Protein AF-A0A8C2YZK0-F1 (afdb_monomer_lite)

Foldseek 3Di:
DDLLVLQLVLLVVDDPVVNVQLLVVLQDCPDPPADRQPSVQSVPDDSSSLSVSLCVRQNSVGSLVSSLVSCVVVVVNVSSVVSVCVVVVVVVPPPDDDDDDDDDDDDDDD

InterPro domains:
  IPR004020 DAPIN domain [PF02758] (7-81)
  IPR004020 DAPIN domain [PS50824] (1-89)
  IPR004020 DAPIN domain [SM01289] (3-85)
  IPR011029 Death-like domain superfamily [G3DSA:1.10.533.10] (2-88)
  IPR011029 Death-like domain superfamily [SSF47986] (4-87)

Secondary structure (DSSP, 8-state):
--HHHHHHHHHHSS-HHHHHHHHHHHTS--SSSSPPPPHHHHSS--HHHHHHHHHHHHHHHHHHHHHHHHHHHTT-HHHHHHHHHHHHHHHTTTTS--------------

Structure (mmCIF, N/CA/C/O backbone):
data_AF-A0A8C2YZK0-F1
#
_entry.id   AF-A0A8C2YZK0-F1
#
loop_
_atom_site.group_PDB
_atom_site.id
_atom_site.type_symbol
_atom_site.label_atom_id
_atom_site.label_alt_id
_atom_site.label_comp_id
_atom_site.label_asym_id
_atom_site.label_entity_id
_atom_site.label_seq_id
_atom_site.pdbx_PDB_ins_code
_atom_site.Cartn_x
_atom_site.Cartn_y
_atom_site.Cartn_z
_atom_site.occupancy
_atom_site.B_iso_or_equiv
_atom_site.auth_seq_id
_atom_site.auth_comp_id
_atom_site.auth_asym_id
_atom_site.auth_atom_id
_atom_site.pdbx_PDB_model_num
ATOM 1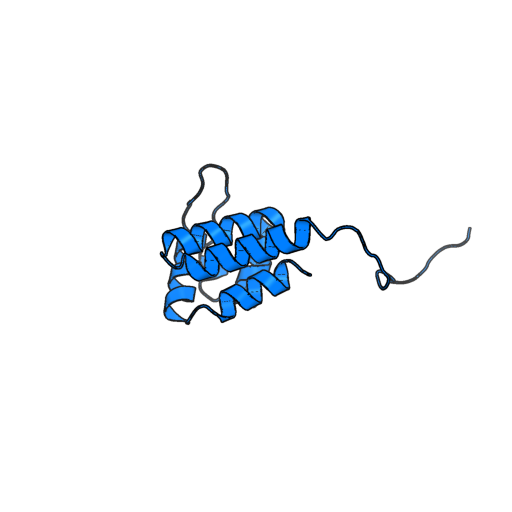 N N . MET A 1 1 ? -15.218 -10.712 -6.492 1.00 57.22 1 MET A N 1
ATOM 2 C CA . MET A 1 1 ? -14.727 -9.404 -6.001 1.00 57.22 1 MET A CA 1
ATOM 3 C C . MET A 1 1 ? -13.416 -9.096 -6.714 1.00 57.22 1 MET A C 1
ATOM 5 O O . MET A 1 1 ? -12.623 -10.019 -6.872 1.00 57.22 1 MET A O 1
ATOM 9 N N . LEU A 1 2 ? -13.209 -7.872 -7.211 1.00 78.94 2 LEU A N 1
ATOM 10 C CA . LEU A 1 2 ? -11.988 -7.505 -7.940 1.00 78.94 2 LEU A CA 1
ATOM 11 C C . LEU A 1 2 ? -10.930 -6.964 -6.968 1.00 78.94 2 LEU A C 1
ATOM 13 O O . LEU A 1 2 ? -11.199 -6.033 -6.218 1.00 78.94 2 LEU A O 1
ATOM 17 N N . VAL A 1 3 ? -9.710 -7.504 -7.029 1.00 84.06 3 VAL A N 1
ATOM 18 C CA . VAL A 1 3 ? -8.553 -7.036 -6.240 1.00 84.06 3 VAL A CA 1
ATOM 19 C C . VAL A 1 3 ? -8.304 -5.522 -6.329 1.00 84.06 3 VAL A C 1
ATOM 21 O O . VAL A 1 3 ? -8.103 -4.918 -5.277 1.00 84.06 3 VAL A O 1
ATOM 24 N N . PRO A 1 4 ? -8.355 -4.866 -7.510 1.00 83.62 4 PRO A N 1
ATOM 25 C CA . PRO A 1 4 ? -8.174 -3.415 -7.576 1.00 83.62 4 PRO A CA 1
ATOM 26 C C . PRO A 1 4 ? -9.223 -2.630 -6.787 1.00 83.62 4 PRO A C 1
ATOM 28 O O . PRO A 1 4 ? -8.891 -1.611 -6.194 1.00 83.62 4 PRO A O 1
ATOM 31 N N . GLN A 1 5 ? -10.476 -3.092 -6.775 1.00 86.19 5 GLN A N 1
ATOM 32 C CA . GLN A 1 5 ? -11.557 -2.416 -6.052 1.00 86.19 5 GLN A CA 1
ATOM 33 C C . GLN A 1 5 ? -11.350 -2.541 -4.544 1.00 86.19 5 GLN A C 1
ATOM 35 O O . GLN A 1 5 ? -11.354 -1.535 -3.850 1.00 86.19 5 GLN A O 1
ATOM 40 N N . LEU A 1 6 ? -11.039 -3.751 -4.073 1.00 88.31 6 LEU A N 1
ATOM 41 C CA . LEU A 1 6 ? -10.765 -4.009 -2.661 1.00 88.31 6 LEU A CA 1
ATOM 42 C C . LEU A 1 6 ? -9.579 -3.179 -2.139 1.00 88.31 6 LEU A C 1
ATOM 44 O O . LEU A 1 6 ? -9.633 -2.601 -1.055 1.00 88.31 6 LEU A O 1
ATOM 48 N N . LEU A 1 7 ? -8.496 -3.107 -2.920 1.00 89.81 7 LEU A N 1
ATOM 49 C CA . LEU A 1 7 ? -7.338 -2.283 -2.575 1.00 89.81 7 LEU A CA 1
ATOM 50 C C . LEU A 1 7 ? -7.691 -0.799 -2.552 1.00 89.81 7 LEU A C 1
ATOM 52 O O . LEU A 1 7 ? -7.234 -0.089 -1.664 1.00 89.81 7 LEU A O 1
ATOM 56 N N . LEU A 1 8 ? -8.489 -0.333 -3.511 1.00 90.31 8 LEU A N 1
ATOM 57 C CA . LEU A 1 8 ? -8.906 1.058 -3.563 1.00 90.31 8 LEU A CA 1
ATOM 58 C C . LEU A 1 8 ? -9.738 1.441 -2.336 1.00 90.31 8 LEU A C 1
ATOM 60 O O . LEU A 1 8 ? -9.368 2.404 -1.676 1.00 90.31 8 LEU A O 1
ATOM 64 N N . GLU A 1 9 ? -10.768 0.662 -1.997 1.00 89.75 9 GLU A N 1
ATOM 65 C CA . GLU A 1 9 ? -11.607 0.887 -0.809 1.00 89.75 9 GLU A CA 1
ATOM 66 C C . GLU A 1 9 ? -10.741 0.956 0.459 1.00 89.75 9 GLU A C 1
ATOM 68 O O . GLU A 1 9 ? -10.831 1.898 1.243 1.00 89.75 9 GLU A O 1
ATOM 73 N N . THR A 1 10 ? -9.782 0.032 0.587 1.00 90.06 10 THR A N 1
ATOM 74 C CA . THR A 1 10 ? -8.827 0.025 1.707 1.00 90.06 10 THR A CA 1
ATOM 75 C C . THR A 1 10 ? -7.988 1.309 1.769 1.00 90.06 10 THR A C 1
ATOM 77 O O . THR A 1 10 ? -7.683 1.811 2.849 1.00 90.06 10 THR A O 1
ATOM 80 N N . LEU A 1 11 ? -7.564 1.843 0.618 1.00 90.44 11 LEU A N 1
ATOM 81 C CA . LEU A 1 11 ? -6.795 3.090 0.547 1.00 90.44 11 LEU A CA 1
ATOM 82 C C . LEU A 1 11 ? -7.671 4.338 0.725 1.00 90.44 11 LEU A C 1
ATOM 84 O O . LEU A 1 11 ? -7.144 5.392 1.086 1.00 90.44 11 LEU A O 1
ATOM 88 N N . GLU A 1 12 ? -8.971 4.253 0.452 1.00 89.00 12 GLU A N 1
ATOM 89 C CA . GLU A 1 12 ? -9.950 5.312 0.723 1.00 89.00 12 GLU A CA 1
ATOM 90 C C . GLU A 1 12 ? -10.255 5.431 2.217 1.00 89.00 12 GLU A C 1
ATOM 92 O O . GLU A 1 12 ? -10.348 6.552 2.717 1.00 89.00 12 GLU A O 1
ATOM 97 N N . ASP A 1 13 ? -10.266 4.312 2.944 1.00 89.06 13 ASP A N 1
ATOM 98 C CA . ASP A 1 13 ? -10.344 4.302 4.410 1.00 89.06 13 ASP A CA 1
ATOM 99 C C . ASP A 1 13 ? -9.100 4.915 5.080 1.00 89.06 13 ASP A C 1
ATOM 101 O O . ASP A 1 13 ? -9.142 5.348 6.237 1.00 89.06 13 ASP A O 1
ATOM 105 N N . LEU A 1 14 ? -7.978 5.013 4.355 1.00 88.00 14 LEU A N 1
ATOM 106 C CA . LEU A 1 14 ? -6.807 5.755 4.815 1.00 88.00 14 LEU A CA 1
ATOM 107 C C . LEU A 1 14 ? -7.006 7.265 4.635 1.00 88.00 14 LEU A C 1
ATOM 109 O O . LEU A 1 14 ? -7.113 7.793 3.520 1.00 88.00 14 LEU A O 1
ATOM 113 N N . GLY A 1 15 ? -6.901 7.994 5.748 1.00 88.25 15 GLY A N 1
ATOM 114 C CA . GLY A 1 15 ? -6.780 9.450 5.724 1.00 88.25 15 GLY A CA 1
ATOM 115 C C . GLY A 1 15 ? -5.544 9.911 4.939 1.00 88.25 15 GLY A C 1
ATOM 116 O O . GLY A 1 15 ? -4.552 9.189 4.821 1.00 88.25 15 GLY A O 1
ATOM 117 N N . ASP A 1 16 ? -5.558 11.141 4.421 1.00 88.00 16 ASP A N 1
ATOM 118 C CA . ASP A 1 16 ? -4.515 11.632 3.499 1.00 88.00 16 ASP A CA 1
ATOM 119 C C . ASP A 1 16 ? -3.096 11.618 4.097 1.00 88.00 16 ASP A C 1
ATOM 121 O O . ASP A 1 16 ? -2.109 11.358 3.399 1.00 88.00 16 ASP A O 1
ATOM 125 N N . ALA A 1 17 ? -2.981 11.847 5.409 1.00 88.50 17 ALA A N 1
ATOM 126 C CA . ALA A 1 17 ? -1.708 11.779 6.123 1.00 88.50 17 ALA A CA 1
ATOM 127 C C . ALA A 1 17 ? -1.138 10.352 6.159 1.00 88.50 17 ALA A C 1
ATOM 129 O O . ALA A 1 17 ? 0.071 10.158 6.002 1.00 88.50 17 ALA A O 1
ATOM 130 N N . ASP A 1 18 ? -1.997 9.351 6.337 1.00 90.06 18 ASP A N 1
ATOM 131 C CA . ASP A 1 18 ? -1.584 7.952 6.350 1.00 90.06 18 ASP A CA 1
ATOM 132 C C . ASP A 1 18 ? -1.346 7.445 4.933 1.00 90.06 18 ASP A C 1
ATOM 134 O O . ASP A 1 18 ? -0.326 6.804 4.693 1.00 90.06 18 ASP A O 1
ATOM 138 N N . PHE A 1 19 ? -2.160 7.851 3.957 1.00 90.00 19 PHE A N 1
ATOM 139 C CA . PHE A 1 19 ? -1.890 7.562 2.551 1.00 90.00 19 PHE A CA 1
ATOM 140 C C . PHE A 1 19 ? -0.533 8.130 2.096 1.00 90.00 19 PHE A C 1
ATOM 142 O O . PHE A 1 19 ? 0.233 7.461 1.402 1.00 90.00 19 PHE A O 1
ATOM 149 N N . THR A 1 20 ? -0.151 9.322 2.560 1.00 88.50 20 THR A N 1
ATOM 150 C CA . THR A 1 20 ? 1.178 9.892 2.276 1.00 88.50 20 THR A CA 1
ATOM 151 C C . THR A 1 20 ? 2.311 9.016 2.825 1.00 88.50 20 THR A C 1
ATOM 153 O O . THR A 1 20 ? 3.291 8.751 2.121 1.00 88.50 20 THR A O 1
ATOM 156 N N . LYS A 1 21 ? 2.177 8.507 4.057 1.00 88.81 21 LYS A N 1
ATOM 157 C CA . LYS A 1 21 ? 3.146 7.556 4.633 1.00 88.81 21 LYS A CA 1
ATOM 158 C C . LYS A 1 21 ? 3.143 6.227 3.882 1.00 88.81 21 LYS A C 1
ATOM 160 O O . LYS A 1 21 ? 4.211 5.680 3.627 1.00 88.81 21 LYS A O 1
ATOM 165 N N . PHE A 1 22 ? 1.974 5.732 3.493 1.00 89.19 22 PHE A N 1
ATOM 166 C CA . PHE A 1 22 ? 1.823 4.501 2.723 1.00 89.19 22 PHE A CA 1
ATOM 167 C C . PHE A 1 22 ? 2.627 4.566 1.418 1.00 89.19 22 PHE A C 1
ATOM 169 O O . PHE A 1 22 ? 3.452 3.691 1.152 1.00 89.19 22 PHE A O 1
ATOM 176 N N . LYS A 1 23 ? 2.494 5.666 0.664 1.00 88.25 23 LYS A N 1
ATOM 177 C CA . LYS A 1 23 ? 3.286 5.920 -0.551 1.00 88.25 23 LYS A CA 1
ATOM 178 C C . LYS A 1 23 ? 4.788 5.963 -0.275 1.00 88.25 23 LYS A C 1
ATOM 180 O O . LYS A 1 23 ? 5.575 5.425 -1.052 1.00 88.25 23 LYS A O 1
ATOM 185 N N . PHE A 1 24 ? 5.201 6.562 0.843 1.00 87.06 24 PHE A N 1
ATOM 186 C CA . PHE A 1 24 ? 6.606 6.550 1.243 1.00 87.06 24 PHE A CA 1
ATOM 187 C C . PHE A 1 24 ? 7.117 5.120 1.456 1.00 87.06 24 PHE A C 1
ATOM 189 O O . PHE A 1 24 ? 8.169 4.776 0.917 1.00 87.06 24 PHE A O 1
ATOM 196 N N . TYR A 1 25 ? 6.370 4.284 2.183 1.00 85.69 25 TYR A N 1
ATOM 197 C CA . TYR A 1 25 ? 6.755 2.899 2.451 1.00 85.69 25 TYR A CA 1
ATOM 198 C C . TYR A 1 25 ? 6.783 2.038 1.185 1.00 85.69 25 TYR A C 1
ATOM 200 O O . TYR A 1 25 ? 7.727 1.271 1.029 1.00 85.69 25 TYR A O 1
ATOM 208 N N . LEU A 1 26 ? 5.853 2.215 0.241 1.00 84.75 26 LEU A N 1
ATOM 209 C CA . LEU A 1 26 ? 5.889 1.520 -1.058 1.00 84.75 26 LEU A CA 1
ATOM 210 C C . LEU A 1 26 ? 7.174 1.782 -1.862 1.00 84.75 26 LEU A C 1
ATOM 212 O O . LEU A 1 26 ? 7.634 0.919 -2.612 1.00 84.75 26 LEU A O 1
ATOM 216 N N . GLY A 1 27 ? 7.754 2.974 -1.710 1.00 80.62 27 GLY A N 1
ATOM 217 C CA . GLY A 1 27 ? 9.029 3.338 -2.330 1.00 80.62 27 GLY A CA 1
ATOM 218 C C . GLY A 1 27 ? 10.263 2.868 -1.558 1.00 80.62 27 GLY A C 1
ATOM 219 O O . GLY A 1 27 ? 11.388 3.051 -2.027 1.00 80.62 27 GLY A O 1
ATOM 220 N N . VAL A 1 28 ? 10.085 2.293 -0.369 1.00 79.62 28 VAL A N 1
ATOM 221 C CA . VAL A 1 28 ? 11.155 1.665 0.406 1.00 79.62 28 VAL A CA 1
ATOM 222 C C . VAL A 1 28 ? 11.190 0.182 0.057 1.00 79.62 28 VAL A C 1
ATOM 224 O O . VAL A 1 28 ? 10.162 -0.457 -0.145 1.00 79.62 28 VAL A O 1
ATOM 227 N N . LYS A 1 29 ? 12.387 -0.406 -0.003 1.00 73.00 29 LYS A N 1
ATOM 228 C CA . LYS A 1 29 ? 12.517 -1.857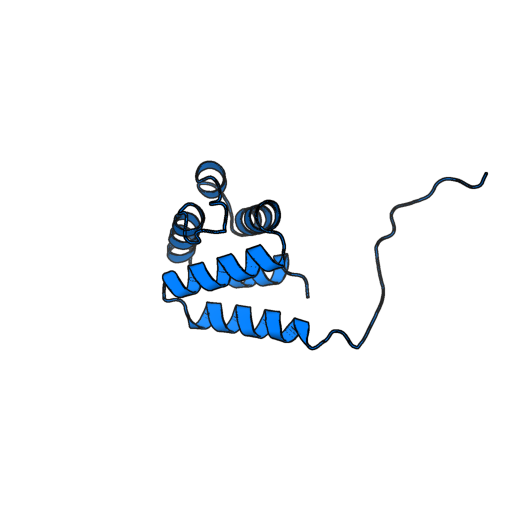 -0.137 1.00 73.00 29 LYS A CA 1
ATOM 229 C C . LYS A 1 29 ? 12.136 -2.520 1.191 1.00 73.00 29 LYS A C 1
ATOM 231 O O . LYS A 1 29 ? 12.991 -2.709 2.051 1.00 73.00 29 LYS A O 1
ATOM 236 N N . ILE A 1 30 ? 10.849 -2.817 1.366 1.00 66.88 30 ILE A N 1
ATOM 237 C CA . ILE A 1 30 ? 10.322 -3.425 2.598 1.00 66.88 30 ILE A CA 1
ATOM 238 C C . ILE A 1 30 ? 10.577 -4.936 2.630 1.00 66.88 30 ILE A C 1
ATOM 240 O O . ILE A 1 30 ? 10.889 -5.488 3.681 1.00 66.88 30 ILE A O 1
ATOM 244 N N . PHE A 1 31 ? 10.495 -5.600 1.475 1.00 66.56 31 PHE A N 1
ATOM 245 C CA . PHE A 1 31 ? 10.721 -7.039 1.355 1.00 66.56 31 PHE A CA 1
ATOM 246 C C . PHE A 1 31 ? 11.991 -7.311 0.557 1.00 66.56 31 PHE A C 1
ATOM 248 O O . PHE A 1 31 ? 12.281 -6.632 -0.431 1.00 66.56 31 PHE A O 1
ATOM 255 N N . ALA A 1 32 ? 12.755 -8.322 0.970 1.00 66.25 32 ALA A N 1
ATOM 256 C CA . ALA A 1 32 ? 13.962 -8.728 0.256 1.00 66.25 32 ALA A CA 1
ATOM 257 C C . ALA A 1 32 ? 13.646 -9.194 -1.180 1.00 66.25 32 ALA A C 1
ATOM 259 O O . ALA A 1 32 ? 14.444 -8.944 -2.088 1.00 66.25 32 ALA A O 1
ATOM 260 N N . ASP A 1 33 ? 12.467 -9.796 -1.359 1.00 69.56 33 ASP A N 1
ATOM 261 C CA . ASP A 1 33 ? 11.921 -10.406 -2.574 1.00 69.56 33 ASP A CA 1
ATOM 262 C C . ASP A 1 33 ? 10.995 -9.490 -3.395 1.00 69.56 33 ASP A C 1
ATOM 264 O O . ASP A 1 33 ? 10.654 -9.837 -4.524 1.00 69.56 33 ASP A O 1
ATOM 268 N N . ARG A 1 34 ? 10.595 -8.316 -2.882 1.00 70.25 34 ARG A N 1
ATOM 269 C CA . ARG A 1 34 ? 9.695 -7.401 -3.609 1.00 70.25 34 ARG A CA 1
ATOM 270 C C . ARG A 1 34 ? 10.440 -6.193 -4.162 1.00 70.25 34 ARG A C 1
ATOM 272 O O . ARG A 1 34 ? 11.284 -5.587 -3.502 1.00 70.25 34 ARG A O 1
ATOM 279 N N . VAL A 1 35 ? 10.094 -5.845 -5.399 1.00 75.69 35 VAL A N 1
ATOM 280 C CA . VAL A 1 35 ? 10.631 -4.684 -6.111 1.00 75.69 35 VAL A CA 1
ATOM 281 C C . VAL A 1 35 ? 9.979 -3.405 -5.570 1.00 75.69 35 VAL A C 1
ATOM 283 O O . VAL A 1 35 ? 8.763 -3.292 -5.643 1.00 75.69 35 VAL A O 1
ATOM 286 N N . PRO A 1 36 ? 10.735 -2.435 -5.031 1.00 78.56 36 PRO A N 1
ATOM 287 C CA . PRO A 1 36 ? 10.153 -1.166 -4.606 1.00 78.56 36 PRO A CA 1
ATOM 288 C C . PRO A 1 36 ? 9.592 -0.395 -5.806 1.00 78.56 36 PRO A C 1
ATOM 290 O O . PRO A 1 36 ? 10.185 -0.388 -6.889 1.00 78.56 36 PRO A O 1
ATOM 293 N N . ILE A 1 37 ? 8.467 0.288 -5.604 1.00 81.19 37 ILE A N 1
ATOM 294 C CA . ILE A 1 37 ? 7.855 1.121 -6.642 1.00 81.19 37 ILE A CA 1
ATOM 295 C C . ILE A 1 37 ? 8.611 2.452 -6.699 1.00 81.19 37 ILE A C 1
ATOM 297 O O . ILE A 1 37 ? 8.954 3.042 -5.674 1.00 81.19 37 ILE A O 1
ATOM 301 N N . ALA A 1 38 ? 8.904 2.939 -7.905 1.00 77.50 38 ALA A N 1
ATOM 302 C CA . ALA A 1 38 ? 9.652 4.180 -8.071 1.00 77.50 38 ALA A CA 1
ATOM 303 C C . ALA A 1 38 ? 8.918 5.360 -7.408 1.00 77.50 38 ALA A C 1
ATOM 305 O O . ALA A 1 38 ? 7.763 5.638 -7.729 1.00 77.50 38 ALA A O 1
ATOM 306 N N . LYS A 1 39 ? 9.610 6.098 -6.527 1.00 72.56 39 LYS A N 1
ATOM 307 C CA . LYS A 1 39 ? 9.040 7.263 -5.825 1.00 72.56 39 LYS A CA 1
ATOM 308 C C . LYS A 1 39 ? 8.442 8.300 -6.773 1.00 72.56 39 LYS A C 1
ATOM 310 O O . LYS A 1 39 ? 7.389 8.839 -6.465 1.00 72.56 39 LYS A O 1
ATOM 315 N N . SER A 1 40 ? 9.055 8.516 -7.936 1.00 76.12 40 SER A N 1
ATOM 316 C CA . SER A 1 40 ? 8.544 9.431 -8.963 1.00 76.12 40 SER A CA 1
ATOM 317 C C . SER A 1 40 ? 7.140 9.072 -9.455 1.00 76.12 40 SER A C 1
ATOM 319 O O . SER A 1 40 ? 6.384 9.967 -9.811 1.00 76.12 40 SER A O 1
ATOM 321 N N . ARG A 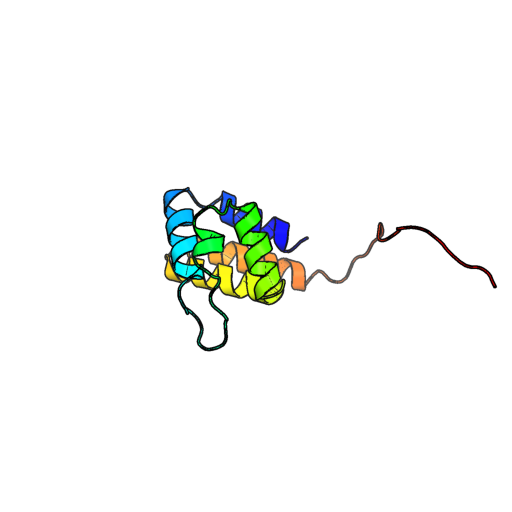1 41 ? 6.770 7.784 -9.442 1.00 75.44 41 ARG A N 1
ATOM 322 C CA . ARG A 1 41 ? 5.426 7.316 -9.815 1.00 75.44 41 ARG A CA 1
ATOM 323 C C . ARG A 1 41 ? 4.422 7.487 -8.679 1.00 75.44 41 ARG A C 1
ATOM 325 O O . ARG A 1 41 ? 3.235 7.575 -8.942 1.00 75.44 41 ARG A O 1
ATOM 332 N N . LEU A 1 42 ? 4.888 7.556 -7.430 1.00 79.38 42 LEU A N 1
ATOM 333 C CA . LEU A 1 42 ? 4.046 7.652 -6.234 1.00 79.38 42 LEU A CA 1
ATOM 334 C C . LEU A 1 42 ? 3.890 9.086 -5.708 1.00 79.38 42 LEU A C 1
ATOM 336 O O . LEU A 1 42 ? 2.929 9.385 -5.001 1.00 79.38 42 LEU A O 1
ATOM 340 N N . GLU A 1 43 ? 4.805 9.994 -6.032 1.00 74.75 43 GLU A N 1
ATOM 341 C CA . GLU A 1 43 ? 4.814 11.352 -5.479 1.00 74.75 43 GLU A CA 1
ATOM 342 C C . GLU A 1 43 ? 3.504 12.098 -5.789 1.00 74.75 43 GLU A C 1
ATOM 344 O O . GLU A 1 43 ? 2.835 12.574 -4.868 1.00 74.75 43 GLU A O 1
ATOM 349 N N . SER A 1 44 ? 3.052 12.050 -7.047 1.00 75.25 44 SER A N 1
ATOM 350 C CA . SER A 1 44 ? 1.778 12.621 -7.508 1.00 75.25 44 SER A CA 1
ATOM 351 C C . SER A 1 44 ? 0.633 11.610 -7.638 1.00 75.25 44 SER A C 1
ATOM 353 O O . SER A 1 44 ? -0.448 11.991 -8.074 1.00 75.25 44 SER A O 1
ATOM 355 N N . ALA A 1 45 ? 0.844 10.336 -7.289 1.00 81.25 45 ALA A N 1
ATOM 356 C CA . ALA A 1 45 ? -0.187 9.309 -7.441 1.00 81.25 45 ALA A CA 1
ATOM 357 C C . ALA A 1 45 ? -1.390 9.577 -6.534 1.00 81.25 45 ALA A C 1
ATOM 359 O O . ALA A 1 45 ? -1.236 9.756 -5.312 1.00 81.25 45 ALA A O 1
ATOM 360 N N . HIS A 1 46 ? -2.578 9.525 -7.137 1.00 86.56 46 HIS A N 1
ATOM 361 C CA . HIS A 1 46 ? -3.837 9.370 -6.422 1.00 86.56 46 HIS A CA 1
ATOM 362 C C . HIS A 1 46 ? -4.012 7.916 -5.953 1.00 86.56 46 HIS A C 1
ATOM 364 O O . HIS A 1 46 ? -3.234 7.027 -6.305 1.00 86.56 46 HIS A O 1
ATOM 370 N N . ARG A 1 47 ? -5.044 7.656 -5.141 1.00 88.06 47 ARG A N 1
ATOM 371 C CA . ARG A 1 47 ? -5.338 6.314 -4.601 1.00 88.06 47 ARG A CA 1
ATOM 372 C C . ARG A 1 47 ? -5.480 5.269 -5.715 1.00 88.06 47 ARG A C 1
ATOM 374 O O . ARG A 1 47 ? -4.842 4.225 -5.653 1.00 88.06 47 ARG A O 1
ATOM 381 N N . HIS A 1 48 ? -6.216 5.597 -6.777 1.00 86.88 48 HIS A N 1
ATOM 382 C CA . HIS A 1 48 ? -6.398 4.726 -7.944 1.00 86.88 48 HIS A CA 1
ATOM 383 C C . HIS A 1 48 ? -5.086 4.456 -8.691 1.00 86.88 48 HIS A C 1
ATOM 385 O O . HIS A 1 48 ? -4.814 3.312 -9.059 1.00 86.88 48 HIS A O 1
ATOM 391 N N . ASP A 1 49 ? -4.256 5.487 -8.877 1.00 87.38 49 ASP A N 1
ATOM 392 C CA . ASP A 1 49 ? -2.961 5.340 -9.545 1.00 87.38 49 ASP A CA 1
ATOM 393 C C . ASP A 1 49 ? -2.061 4.407 -8.739 1.00 87.38 49 ASP A C 1
ATOM 395 O O . ASP A 1 49 ? -1.485 3.480 -9.295 1.00 87.38 49 ASP A O 1
ATOM 399 N N . ALA A 1 50 ? -2.012 4.574 -7.414 1.00 87.19 50 ALA A N 1
ATOM 400 C CA . ALA A 1 50 ? -1.239 3.701 -6.538 1.00 87.19 50 ALA A CA 1
ATOM 401 C C . ALA A 1 50 ? -1.683 2.230 -6.642 1.00 87.19 50 ALA A C 1
ATOM 403 O O . ALA A 1 50 ? -0.829 1.346 -6.686 1.00 87.19 50 ALA A O 1
ATOM 404 N N . VAL A 1 51 ? -2.989 1.948 -6.741 1.00 88.88 51 VAL A N 1
ATOM 405 C CA . VAL A 1 51 ? -3.490 0.579 -6.971 1.00 88.88 51 VAL A CA 1
ATOM 406 C C . VAL A 1 51 ? -3.013 0.032 -8.311 1.00 88.88 51 VAL A C 1
ATOM 408 O O . VAL A 1 51 ? -2.480 -1.078 -8.362 1.00 88.88 51 VAL A O 1
ATOM 411 N N . SER A 1 52 ? -3.165 0.812 -9.382 1.00 88.12 52 SER A N 1
ATOM 412 C CA . SER A 1 52 ? -2.727 0.422 -10.727 1.00 88.12 52 SER A CA 1
ATOM 413 C C . SER A 1 52 ? -1.225 0.118 -10.761 1.00 88.12 52 SER A C 1
ATOM 415 O O . SER A 1 52 ? -0.794 -0.916 -11.271 1.00 88.12 52 SER A O 1
ATOM 417 N N . GLU A 1 53 ? -0.429 0.968 -10.117 1.00 87.19 53 GLU A N 1
ATOM 418 C CA . GLU A 1 53 ? 1.017 0.828 -9.959 1.00 87.19 53 GLU A CA 1
ATOM 419 C C . GLU A 1 53 ? 1.406 -0.447 -9.201 1.00 87.19 53 GLU A C 1
ATOM 421 O O . GLU A 1 53 ? 2.243 -1.224 -9.669 1.00 87.19 53 GLU A O 1
ATOM 426 N N . MET A 1 54 ? 0.768 -0.711 -8.056 1.00 85.62 54 MET A N 1
ATOM 427 C CA . MET A 1 54 ? 1.009 -1.927 -7.276 1.00 85.62 54 MET A CA 1
ATOM 428 C C . MET A 1 54 ? 0.659 -3.185 -8.071 1.00 85.62 54 MET A C 1
ATOM 430 O O . MET A 1 54 ? 1.421 -4.153 -8.054 1.00 85.62 54 MET A O 1
ATOM 434 N N . MET A 1 55 ? -0.459 -3.171 -8.796 1.00 86.00 55 MET A N 1
ATOM 435 C CA . MET A 1 55 ? -0.869 -4.292 -9.638 1.00 86.00 55 MET A CA 1
ATOM 436 C C . MET A 1 55 ? 0.077 -4.509 -10.817 1.00 86.00 55 MET A C 1
ATOM 438 O O . MET A 1 55 ? 0.412 -5.652 -11.119 1.00 86.00 55 MET A O 1
ATOM 442 N N . ALA A 1 56 ? 0.544 -3.435 -11.45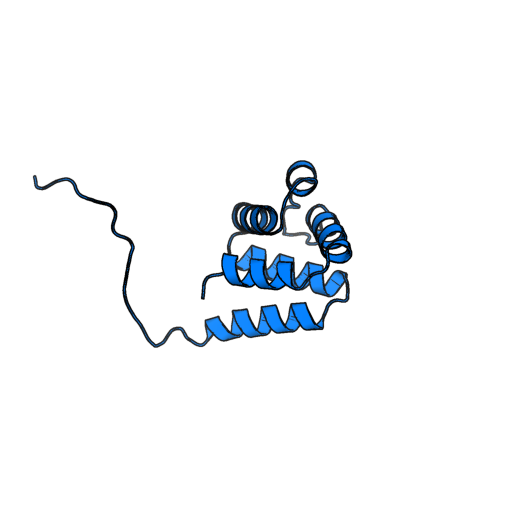3 1.00 84.94 56 ALA A N 1
ATOM 443 C CA . ALA A 1 56 ? 1.477 -3.518 -12.570 1.00 84.94 56 ALA A CA 1
ATOM 444 C C . ALA A 1 56 ? 2.840 -4.093 -12.149 1.00 84.94 56 ALA A C 1
ATOM 446 O O . ALA A 1 56 ? 3.455 -4.835 -12.911 1.00 84.94 56 ALA A O 1
ATOM 447 N N . VAL A 1 57 ? 3.315 -3.764 -10.942 1.00 85.62 57 VAL A N 1
ATOM 448 C CA . VAL A 1 57 ? 4.634 -4.200 -10.450 1.00 85.62 57 VAL A CA 1
ATOM 449 C C . VAL A 1 57 ? 4.584 -5.577 -9.784 1.00 85.62 57 VAL A C 1
ATOM 451 O O . VAL A 1 57 ? 5.505 -6.375 -9.953 1.00 85.62 57 VAL A O 1
ATOM 454 N N . HIS A 1 58 ? 3.538 -5.869 -9.009 1.00 82.56 58 HIS A N 1
ATOM 455 C CA . HIS A 1 58 ? 3.486 -7.054 -8.147 1.00 82.56 58 HIS A CA 1
ATOM 456 C C . HIS A 1 58 ? 2.420 -8.084 -8.534 1.00 82.56 58 HIS A C 1
ATOM 458 O O . HIS A 1 58 ? 2.419 -9.179 -7.967 1.00 82.56 58 HIS A O 1
ATOM 464 N N . GLY A 1 59 ? 1.527 -7.763 -9.473 1.00 84.12 59 GLY A N 1
ATOM 465 C CA . GLY A 1 59 ? 0.334 -8.560 -9.755 1.00 84.12 59 GLY A CA 1
ATOM 466 C C . GLY A 1 59 ? -0.713 -8.459 -8.641 1.00 84.12 59 GLY A C 1
ATOM 467 O O . GLY A 1 59 ? -0.503 -7.797 -7.626 1.00 84.12 59 GLY A O 1
ATOM 468 N N . ALA A 1 60 ? -1.854 -9.126 -8.820 1.00 84.06 60 ALA A N 1
ATOM 469 C CA . ALA A 1 60 ? -2.979 -9.045 -7.887 1.00 84.06 60 ALA A CA 1
ATOM 470 C C . ALA A 1 60 ? -2.620 -9.561 -6.476 1.00 84.06 60 ALA A C 1
ATOM 472 O O . ALA A 1 60 ? -2.719 -8.811 -5.506 1.00 84.06 60 ALA A O 1
ATOM 473 N N . ASP A 1 61 ? -2.116 -10.795 -6.366 1.00 84.75 61 ASP A N 1
ATOM 474 C CA . ASP A 1 61 ? -1.708 -11.384 -5.081 1.00 84.75 61 ASP A CA 1
ATOM 475 C C . ASP A 1 61 ? -0.591 -10.586 -4.397 1.00 84.75 61 ASP A C 1
ATOM 477 O O . ASP A 1 61 ? -0.601 -10.359 -3.185 1.00 84.75 61 ASP A O 1
ATOM 481 N N . GLY A 1 62 ? 0.391 -10.138 -5.183 1.00 85.06 62 GLY A N 1
ATOM 482 C CA . GLY A 1 62 ? 1.517 -9.371 -4.669 1.00 85.06 62 GLY A CA 1
ATOM 483 C C . GLY A 1 62 ? 1.110 -7.983 -4.183 1.00 85.06 62 GLY A C 1
ATOM 484 O O . GLY A 1 62 ? 1.609 -7.544 -3.149 1.00 85.06 62 GLY A O 1
ATOM 485 N N . ALA A 1 63 ? 0.182 -7.318 -4.874 1.00 88.00 63 ALA A N 1
ATOM 486 C CA . ALA A 1 63 ? -0.340 -6.019 -4.464 1.00 88.00 63 ALA A CA 1
ATOM 487 C C . ALA A 1 63 ? -1.067 -6.104 -3.114 1.00 88.00 63 ALA A C 1
ATOM 489 O O . ALA A 1 63 ? -0.842 -5.257 -2.248 1.00 88.00 63 ALA A O 1
ATOM 490 N N . VAL A 1 64 ? -1.862 -7.156 -2.888 1.00 88.25 64 VAL A N 1
ATOM 491 C CA . VAL A 1 64 ? -2.519 -7.395 -1.591 1.00 88.25 64 VAL A CA 1
ATOM 492 C C . VAL A 1 64 ? -1.488 -7.647 -0.496 1.00 88.25 64 VAL A C 1
ATOM 494 O O . VAL A 1 64 ? -1.522 -6.981 0.537 1.00 88.25 64 VAL A O 1
ATOM 497 N N . ALA A 1 65 ? -0.526 -8.542 -0.734 1.00 87.88 65 ALA A N 1
ATOM 498 C CA . ALA A 1 65 ? 0.505 -8.866 0.251 1.00 87.88 65 ALA A CA 1
ATOM 499 C C . ALA A 1 65 ? 1.341 -7.638 0.655 1.00 87.88 65 ALA A C 1
ATOM 501 O O . ALA A 1 65 ? 1.579 -7.410 1.844 1.00 87.88 65 ALA A O 1
ATOM 502 N N . VAL A 1 66 ? 1.751 -6.821 -0.322 1.00 87.88 66 VAL A N 1
ATOM 503 C CA . VAL A 1 66 ? 2.491 -5.576 -0.073 1.00 87.88 66 VAL A CA 1
ATOM 504 C C . VAL A 1 66 ? 1.629 -4.582 0.705 1.00 87.88 66 VAL A C 1
ATOM 506 O O . VAL A 1 66 ? 2.102 -4.032 1.697 1.00 87.88 66 VAL A O 1
ATOM 509 N N . THR A 1 67 ? 0.363 -4.399 0.321 1.00 90.19 67 THR A N 1
ATOM 510 C CA . THR A 1 67 ? -0.560 -3.472 0.997 1.00 90.19 67 THR A CA 1
ATOM 511 C C . THR A 1 67 ? -0.766 -3.854 2.460 1.00 90.19 67 THR A C 1
ATOM 513 O O . THR A 1 67 ? -0.529 -3.032 3.344 1.00 90.19 67 THR A O 1
ATOM 516 N N . VAL A 1 68 ? -1.110 -5.116 2.740 1.00 90.25 68 VAL A N 1
ATOM 517 C CA . VAL A 1 68 ? -1.298 -5.632 4.108 1.00 90.25 68 VAL A CA 1
ATOM 518 C C . VAL A 1 68 ? -0.057 -5.385 4.961 1.00 90.25 68 VAL A C 1
ATOM 520 O O . VAL A 1 68 ? -0.147 -4.946 6.108 1.00 90.25 68 VAL A O 1
ATOM 523 N N . ALA A 1 69 ? 1.123 -5.650 4.414 1.00 88.44 69 ALA A N 1
ATOM 524 C CA . ALA A 1 69 ? 2.346 -5.549 5.183 1.00 88.44 69 ALA A CA 1
ATOM 525 C C . ALA A 1 69 ? 2.813 -4.093 5.391 1.00 88.44 69 ALA A C 1
ATOM 527 O O . ALA A 1 69 ? 3.307 -3.773 6.475 1.00 88.44 69 ALA A O 1
ATOM 528 N N . VAL A 1 70 ? 2.578 -3.186 4.434 1.00 89.31 70 VAL A N 1
ATOM 529 C CA . VAL A 1 70 ? 2.755 -1.735 4.643 1.00 89.31 70 VAL A CA 1
ATOM 530 C C . VAL A 1 70 ? 1.813 -1.229 5.740 1.00 89.31 70 VAL A C 1
ATOM 532 O O . VAL A 1 70 ? 2.254 -0.524 6.648 1.00 89.31 70 VAL A O 1
ATOM 535 N N . LEU A 1 71 ? 0.537 -1.624 5.708 1.00 90.81 71 LEU A N 1
ATOM 536 C CA . LEU A 1 71 ? -0.450 -1.237 6.723 1.00 90.81 71 LEU A CA 1
ATOM 537 C C . LEU A 1 71 ? -0.046 -1.716 8.127 1.00 90.81 71 LEU A C 1
ATOM 539 O O . LEU A 1 71 ? -0.083 -0.935 9.082 1.00 90.81 71 LEU A O 1
ATOM 543 N N . LYS A 1 72 ? 0.437 -2.963 8.245 1.00 88.69 72 LYS A N 1
ATOM 544 C CA . LYS A 1 72 ? 0.991 -3.512 9.498 1.00 88.69 72 LYS A CA 1
ATOM 545 C C . LYS A 1 72 ? 2.213 -2.719 9.981 1.00 88.69 72 LYS A C 1
ATOM 547 O O . LYS A 1 72 ? 2.317 -2.411 11.168 1.00 88.69 72 LYS A O 1
ATOM 552 N N . MET A 1 73 ? 3.109 -2.310 9.079 1.00 86.31 73 MET A N 1
ATOM 553 C CA . MET A 1 73 ? 4.265 -1.461 9.423 1.00 86.31 73 MET A CA 1
ATOM 554 C C . MET A 1 73 ? 3.850 -0.083 9.945 1.00 86.31 73 MET A C 1
ATOM 556 O O . MET A 1 73 ? 4.455 0.441 10.880 1.00 86.31 73 MET A O 1
ATOM 560 N N . MET A 1 74 ? 2.788 0.486 9.377 1.00 86.75 74 MET A N 1
ATOM 561 C CA . MET A 1 74 ? 2.202 1.748 9.829 1.00 86.75 74 MET A CA 1
ATOM 562 C C . MET A 1 74 ? 1.391 1.612 11.128 1.00 86.75 74 MET A C 1
ATOM 564 O O . MET A 1 74 ? 0.889 2.614 11.633 1.00 86.75 74 MET A O 1
ATOM 568 N N . LYS A 1 75 ? 1.293 0.399 11.695 1.00 86.88 75 LYS A N 1
ATOM 569 C CA . LYS A 1 75 ? 0.469 0.043 12.862 1.00 86.88 75 LYS A CA 1
ATOM 570 C C . LYS A 1 75 ? -1.039 0.220 12.641 1.00 86.88 75 LYS A C 1
ATOM 572 O O . LYS A 1 75 ? -1.792 0.281 13.610 1.00 86.88 75 LYS A O 1
ATOM 577 N N . ILE A 1 76 ? -1.491 0.232 11.386 1.00 88.12 76 ILE A N 1
ATOM 578 C CA . ILE A 1 76 ? -2.913 0.234 11.014 1.00 88.12 76 ILE A CA 1
ATOM 579 C C . ILE A 1 76 ? -3.368 -1.224 10.858 1.00 88.12 76 ILE A C 1
ATOM 581 O O . ILE A 1 76 ? -3.754 -1.688 9.786 1.00 88.12 76 ILE A O 1
ATOM 585 N N . ASN A 1 77 ? -3.246 -1.983 11.949 1.00 88.31 77 ASN A N 1
ATOM 586 C CA . ASN A 1 77 ? -3.452 -3.431 11.928 1.00 88.31 77 ASN A CA 1
ATOM 587 C C . ASN A 1 77 ? -4.908 -3.808 11.641 1.00 88.31 77 ASN A C 1
ATOM 589 O O . ASN A 1 77 ? -5.136 -4.781 10.935 1.00 88.31 77 ASN A O 1
ATOM 593 N N . SER A 1 78 ? -5.875 -3.018 12.118 1.00 88.00 78 SER A N 1
ATOM 594 C CA . SER A 1 78 ? -7.301 -3.293 11.908 1.00 88.00 78 SER A CA 1
ATOM 595 C C . SER A 1 78 ? -7.658 -3.350 10.421 1.00 88.00 78 SER A C 1
ATOM 597 O O . SER A 1 78 ? -8.230 -4.335 9.967 1.00 88.00 78 SER A O 1
ATOM 599 N N . VAL A 1 79 ? -7.237 -2.339 9.653 1.00 88.50 79 VAL A N 1
ATOM 600 C CA . VAL A 1 79 ? -7.467 -2.262 8.200 1.00 88.50 79 VAL A CA 1
ATOM 601 C C . VAL A 1 79 ? -6.707 -3.378 7.474 1.00 88.50 79 VAL A C 1
ATOM 603 O O . VAL A 1 79 ? -7.232 -4.011 6.564 1.00 88.50 79 VAL A O 1
ATOM 606 N N . ALA A 1 80 ? -5.480 -3.685 7.911 1.00 89.12 80 ALA A N 1
ATOM 607 C CA . ALA A 1 80 ? -4.693 -4.773 7.334 1.00 89.12 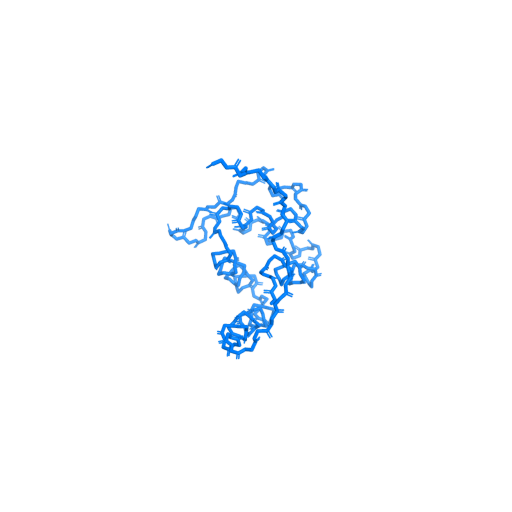80 ALA A CA 1
ATOM 608 C C . ALA A 1 80 ? -5.353 -6.150 7.526 1.00 89.12 80 ALA A C 1
ATOM 610 O O . ALA A 1 80 ? -5.372 -6.961 6.602 1.00 89.12 80 ALA A O 1
ATOM 611 N N . GLU A 1 81 ? -5.874 -6.421 8.724 1.00 87.44 81 GLU A N 1
ATOM 612 C CA . GLU A 1 81 ? -6.584 -7.661 9.035 1.00 87.44 81 GLU A CA 1
ATOM 613 C C . GLU A 1 81 ? -7.909 -7.766 8.284 1.00 87.44 81 GLU A C 1
ATOM 615 O O . GLU A 1 81 ? -8.273 -8.860 7.862 1.00 87.44 81 GLU A O 1
ATOM 620 N N . GLU A 1 82 ? -8.634 -6.661 8.119 1.00 88.25 82 GLU A N 1
ATOM 621 C CA . GLU A 1 82 ? -9.877 -6.637 7.349 1.00 88.25 82 GLU A CA 1
ATOM 622 C C . GLU A 1 82 ? -9.630 -6.917 5.865 1.00 88.25 82 GLU A C 1
ATOM 624 O O . GLU A 1 82 ? -10.304 -7.771 5.283 1.00 88.25 82 GLU A O 1
ATOM 629 N N . LEU A 1 83 ? -8.602 -6.297 5.278 1.00 87.94 83 LEU A N 1
ATOM 630 C CA . LEU A 1 83 ? -8.167 -6.579 3.911 1.00 87.94 83 LEU A CA 1
ATOM 631 C C . LEU A 1 83 ? -7.783 -8.058 3.742 1.00 87.94 83 LEU A C 1
ATOM 633 O O . LEU A 1 83 ? -8.225 -8.718 2.801 1.00 87.94 83 LEU A O 1
ATOM 637 N N . GLU A 1 84 ? -6.994 -8.604 4.671 1.00 86.19 84 GLU A N 1
ATOM 638 C CA . GLU A 1 84 ? -6.560 -10.005 4.645 1.00 86.19 84 GLU A CA 1
ATOM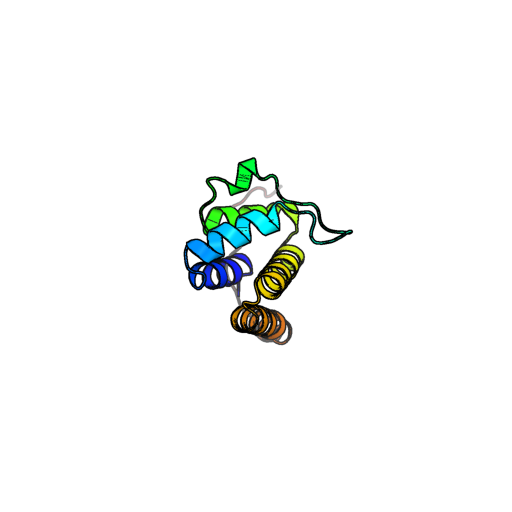 639 C C . GLU A 1 84 ? -7.748 -10.970 4.790 1.00 86.19 84 GLU A C 1
ATOM 641 O O . GLU A 1 84 ? -7.860 -11.934 4.028 1.00 86.19 84 GLU A O 1
ATOM 646 N N . LYS A 1 85 ? -8.679 -10.689 5.710 1.00 84.75 85 LYS A N 1
ATOM 647 C CA . LYS A 1 85 ? -9.919 -11.461 5.900 1.00 84.75 85 LYS A CA 1
ATOM 648 C C . LYS A 1 85 ? -10.839 -11.382 4.693 1.00 84.75 85 LYS A C 1
ATOM 650 O O . LYS A 1 85 ? -11.454 -12.382 4.357 1.00 84.75 85 LYS A O 1
ATOM 655 N N . THR A 1 86 ? -10.927 -10.237 4.027 1.00 84.00 86 THR A N 1
ATOM 656 C CA . THR A 1 86 ? -11.769 -10.074 2.835 1.00 84.00 86 THR A CA 1
ATOM 657 C C . THR A 1 86 ? -11.165 -10.797 1.634 1.00 84.00 86 THR A C 1
ATOM 659 O O . THR A 1 86 ? -11.875 -11.475 0.890 1.00 84.00 86 THR A O 1
ATOM 662 N N . TYR A 1 87 ? -9.839 -10.744 1.486 1.00 81.69 87 TYR A N 1
ATOM 663 C CA . TYR A 1 87 ? -9.122 -11.446 0.425 1.00 81.69 87 TYR A CA 1
ATOM 664 C C . TYR A 1 87 ? -9.148 -12.973 0.598 1.00 81.69 87 TYR A C 1
ATOM 666 O O . TYR A 1 87 ? -9.507 -13.705 -0.325 1.00 81.69 87 TYR A O 1
ATOM 674 N N . THR A 1 88 ? -8.827 -13.466 1.799 1.00 74.81 88 THR A N 1
ATOM 675 C CA . THR A 1 88 ? -8.923 -14.899 2.136 1.00 74.81 88 THR A CA 1
ATOM 676 C C . THR A 1 88 ? -10.383 -15.362 2.140 1.00 74.81 88 THR A C 1
ATOM 678 O O . THR A 1 88 ? -10.683 -16.395 1.550 1.00 74.81 88 THR A O 1
ATOM 681 N N . GLY A 1 89 ? -11.281 -14.518 2.659 1.00 60.81 89 GLY A N 1
ATOM 682 C CA . GLY A 1 89 ? -12.734 -14.434 2.447 1.00 60.81 89 GLY A CA 1
ATOM 683 C C . GLY A 1 89 ? -13.217 -14.867 1.081 1.00 60.81 89 GLY A C 1
ATOM 684 O O . GLY A 1 89 ? -14.000 -15.803 0.914 1.00 60.81 89 GLY A O 1
ATOM 685 N N . ALA A 1 90 ? -12.734 -14.145 0.082 1.00 53.00 90 ALA A N 1
ATOM 686 C CA . ALA A 1 90 ? -13.056 -14.390 -1.307 1.00 53.00 90 ALA A CA 1
ATOM 687 C C . ALA A 1 90 ? -12.412 -15.685 -1.835 1.00 53.00 90 ALA A C 1
ATOM 689 O O . ALA A 1 90 ? -12.994 -16.341 -2.696 1.00 53.00 90 ALA A O 1
ATOM 690 N N . SER A 1 91 ? -11.258 -16.097 -1.298 1.00 48.16 91 SER A N 1
ATOM 691 C CA . SER A 1 91 ? -10.541 -17.310 -1.718 1.00 48.16 91 SER A CA 1
ATOM 692 C C . SER A 1 91 ? -11.314 -18.608 -1.428 1.00 48.16 91 SER A C 1
ATOM 694 O O . SER A 1 91 ? -11.248 -19.541 -2.226 1.00 48.16 91 SER A O 1
ATOM 696 N N . TYR A 1 92 ? -12.130 -18.665 -0.364 1.00 44.09 92 TYR A N 1
ATOM 697 C CA . TYR A 1 92 ? -12.998 -19.824 -0.076 1.00 44.09 92 TYR A CA 1
ATOM 698 C C . TYR A 1 92 ? -14.397 -19.771 -0.716 1.00 44.09 92 TYR A C 1
ATOM 700 O O . TYR A 1 92 ? -15.206 -20.671 -0.491 1.00 44.09 92 TYR A O 1
ATOM 708 N N . THR A 1 93 ? -14.682 -18.788 -1.578 1.00 44.34 93 THR A N 1
ATOM 709 C CA . THR A 1 93 ? -15.926 -18.742 -2.374 1.00 44.34 93 THR A CA 1
ATOM 710 C C . THR A 1 93 ? -15.679 -18.909 -3.873 1.00 44.34 93 THR A C 1
ATOM 712 O O . THR A 1 93 ? -16.367 -18.325 -4.699 1.00 44.34 93 THR A O 1
ATOM 715 N N . CYS A 1 94 ? -14.754 -19.787 -4.266 1.00 44.72 94 CYS A N 1
ATOM 716 C CA . CYS A 1 94 ? -14.792 -20.364 -5.611 1.00 44.72 94 CYS A CA 1
ATOM 717 C C . CYS A 1 94 ? -15.694 -21.608 -5.614 1.00 44.72 94 CYS A C 1
ATOM 719 O O . CYS A 1 94 ? -15.194 -22.727 -5.669 1.00 44.72 94 CYS A O 1
ATOM 721 N N . ASN A 1 95 ? -17.016 -21.434 -5.476 1.00 50.50 95 ASN A N 1
ATOM 722 C CA . ASN A 1 95 ? -17.945 -22.540 -5.756 1.00 50.50 95 ASN A CA 1
ATOM 723 C C . ASN A 1 95 ? -19.383 -22.177 -6.160 1.00 50.50 95 ASN A C 1
ATOM 725 O O . ASN A 1 95 ? -20.205 -23.081 -6.265 1.00 50.50 95 ASN A O 1
ATOM 729 N N . LEU A 1 96 ? -19.717 -20.920 -6.468 1.00 50.03 96 LEU A N 1
ATOM 730 C CA . LEU A 1 96 ? -20.960 -20.631 -7.198 1.00 50.03 96 LEU A CA 1
ATOM 731 C C . LEU A 1 96 ? -20.723 -19.560 -8.279 1.00 50.03 96 LEU A C 1
ATOM 733 O O . LEU A 1 96 ? -20.400 -18.417 -7.973 1.00 50.03 96 LEU A O 1
ATOM 737 N N . CYS A 1 97 ? -20.845 -19.992 -9.541 1.00 46.69 97 CYS A N 1
ATOM 738 C CA . CYS A 1 97 ? -20.806 -19.222 -10.798 1.00 46.69 97 CYS A CA 1
ATOM 739 C C . CYS A 1 97 ? -21.828 -18.047 -10.812 1.00 46.69 97 CYS A C 1
ATOM 741 O O . CYS A 1 97 ? -22.750 -18.047 -10.004 1.00 46.69 97 CYS A O 1
ATOM 743 N N . CYS A 1 98 ? -21.767 -17.018 -11.676 1.00 43.09 98 CYS A N 1
ATOM 744 C CA . CYS A 1 98 ? -21.861 -17.095 -13.143 1.00 43.09 98 CYS A CA 1
ATOM 745 C C . CYS A 1 98 ? -21.648 -15.730 -13.852 1.00 43.09 98 CYS A C 1
ATOM 747 O O . CYS A 1 98 ? -22.011 -14.689 -13.317 1.00 43.09 98 CYS A O 1
ATOM 749 N N . GLU A 1 99 ? -21.154 -15.838 -15.094 1.00 46.22 99 GLU A N 1
ATOM 750 C CA . GLU A 1 99 ? -21.566 -15.177 -16.357 1.00 46.22 99 GLU A CA 1
ATOM 751 C C . GLU A 1 99 ? -21.494 -13.645 -16.579 1.00 46.22 99 GLU A C 1
ATOM 753 O O . GLU A 1 99 ? -22.080 -12.852 -15.856 1.00 46.22 99 GLU A O 1
ATOM 758 N N . HIS A 1 100 ? -20.895 -13.297 -17.739 1.00 38.09 100 HIS A N 1
ATOM 759 C CA . HIS A 1 100 ? -20.690 -11.987 -18.400 1.00 38.09 100 HIS A CA 1
ATOM 760 C C . HIS A 1 100 ? -19.511 -11.130 -17.878 1.00 38.09 100 HIS A C 1
ATOM 762 O O . HIS A 1 100 ? -19.445 -10.802 -16.707 1.00 38.09 100 HIS A O 1
ATOM 768 N N . CYS A 1 101 ? -18.547 -10.653 -18.676 1.00 38.06 101 CYS A N 1
ATOM 769 C CA . CYS A 1 101 ? -18.461 -10.531 -20.130 1.00 38.06 101 CYS A CA 1
ATOM 770 C C . CYS A 1 101 ? -16.983 -10.311 -20.537 1.00 38.06 101 CYS A C 1
ATOM 772 O O . CYS A 1 101 ? -16.406 -9.282 -20.198 1.00 38.06 101 CYS A O 1
ATOM 774 N N . PHE A 1 102 ? -16.367 -11.249 -21.262 1.00 36.09 102 PHE A N 1
ATOM 775 C CA . PHE A 1 102 ? -15.209 -10.959 -22.117 1.00 36.09 102 PHE A CA 1
ATOM 776 C C . PHE A 1 102 ? -15.692 -11.214 -23.544 1.00 36.09 102 PHE A C 1
ATOM 778 O O . PHE A 1 102 ? -15.621 -12.330 -24.053 1.00 36.09 102 PHE A O 1
ATOM 785 N N . ALA A 1 103 ? -16.314 -10.202 -24.136 1.00 38.69 103 ALA A N 1
ATOM 786 C CA . ALA A 1 103 ? -16.701 -10.213 -25.534 1.00 38.69 103 ALA A CA 1
ATOM 787 C C . ALA A 1 103 ? -16.229 -8.898 -26.149 1.00 38.69 103 ALA A C 1
ATOM 789 O O . ALA A 1 103 ? -16.881 -7.871 -26.002 1.00 38.69 103 ALA A O 1
ATOM 790 N N . GLU A 1 104 ? -15.093 -8.957 -26.836 1.00 40.06 104 GLU A N 1
ATOM 791 C CA . GLU A 1 104 ? -14.833 -8.070 -27.962 1.00 40.06 104 GLU A CA 1
ATOM 792 C C . GLU A 1 104 ? -14.647 -8.923 -29.219 1.00 40.06 104 GLU A C 1
ATOM 794 O O . GLU A 1 104 ? -14.225 -10.079 -29.188 1.00 40.06 104 GLU A O 1
ATOM 799 N N . GLU A 1 105 ? -15.129 -8.345 -30.306 1.00 42.44 105 GLU A N 1
ATOM 800 C CA . GLU A 1 105 ? -15.691 -8.964 -31.494 1.00 42.44 105 GLU A CA 1
ATOM 801 C C . GLU A 1 105 ? -14.702 -9.594 -32.485 1.00 42.44 105 GLU A C 1
ATOM 803 O O . GLU A 1 105 ? -13.722 -8.976 -32.878 1.00 42.44 105 GLU A O 1
ATOM 808 N N . ARG A 1 106 ? -15.150 -10.745 -33.017 1.00 46.94 106 ARG A N 1
ATOM 809 C CA . ARG A 1 106 ? -15.149 -11.189 -34.432 1.00 46.94 106 ARG A CA 1
ATOM 810 C C . ARG A 1 106 ? -13.820 -11.378 -35.183 1.00 46.94 106 ARG A C 1
ATOM 812 O O . ARG A 1 106 ? -12.830 -10.709 -34.951 1.00 46.94 106 ARG A O 1
ATOM 819 N N . ILE A 1 107 ? -13.964 -12.204 -36.238 1.00 43.72 107 ILE A N 1
ATOM 820 C CA . ILE A 1 107 ? -13.083 -12.473 -37.398 1.00 43.72 107 ILE A CA 1
ATOM 821 C C . ILE A 1 107 ? -12.244 -13.752 -37.161 1.00 43.72 107 ILE A C 1
ATOM 823 O O . ILE A 1 107 ? -11.463 -13.805 -36.228 1.00 43.72 107 ILE A O 1
ATOM 827 N N . LEU A 1 108 ? -12.359 -14.854 -37.914 1.00 40.03 108 LEU A N 1
ATOM 828 C CA . LEU A 1 108 ? -12.852 -15.079 -39.278 1.00 40.03 108 LEU A CA 1
ATOM 829 C C . LEU A 1 108 ? -13.285 -16.546 -39.454 1.00 40.03 108 LEU A C 1
ATOM 831 O O . LEU A 1 108 ? -12.633 -17.463 -38.963 1.00 40.03 108 LEU A O 1
ATOM 835 N N . ILE A 1 109 ? -14.361 -16.731 -40.214 1.00 44.38 109 ILE A N 1
ATOM 836 C CA . ILE A 1 109 ? -14.709 -17.981 -40.891 1.00 44.38 109 ILE A CA 1
ATOM 837 C C . ILE A 1 109 ? -13.753 -18.109 -42.087 1.00 44.38 109 ILE A C 1
ATOM 839 O O . ILE A 1 109 ? -13.617 -17.144 -42.842 1.00 44.38 109 ILE A O 1
ATOM 843 N N . GLY A 1 110 ? -13.117 -19.266 -42.254 1.00 44.44 110 GLY A N 1
ATOM 844 C CA . GLY A 1 110 ? -12.300 -19.628 -43.414 1.00 44.44 110 GLY A CA 1
ATOM 845 C C . GLY A 1 110 ? -12.113 -21.129 -43.473 1.00 44.44 110 GLY A C 1
ATOM 846 O O . GLY A 1 110 ? -11.417 -21.640 -42.571 1.00 44.44 110 GLY A O 1
#

Radius of gyration: 16.55 Å; chains: 1; bounding box: 36×35×56 Å

pLDDT: mean 76.24, std 17.02, range [36.09, 90.81]

Organism: Cyclopterus lumpus (NCBI:txid8103)

Sequence (110 aa):
MLVPQLLLETLEDLGDADFTKFKFYLGVKIFADRVPIAKSRLESAHRHDAVSEMMAVHGADGAVAVTVAVLKMMKINSVAEELEKTYTGASYTCNLCCEHCFAEERILIG